Protein AF-A0A183E9L8-F1 (afdb_monomer)

pLDDT: mean 70.92, std 23.34, range [28.3, 96.0]

Solvent-accessible surface area (backbone atoms only — not comparable to full-atom values): 9509 Å² total; per-residue (Å²): 137,84,62,76,66,58,63,57,57,62,50,59,78,76,52,60,78,75,55,56,60,62,54,49,60,66,72,67,72,70,96,84,78,83,93,74,87,81,80,88,69,88,72,84,79,57,75,73,61,39,37,36,65,44,92,91,77,42,62,38,32,42,50,49,44,66,97,44,86,54,70,30,77,42,67,68,58,46,52,53,55,51,50,52,52,53,55,54,57,67,70,58,80,70,68,82,83,48,77,39,70,48,59,40,57,79,44,86,53,72,29,67,38,73,68,54,41,50,58,54,54,53,51,49,55,53,52,41,51,50,35,44,51,51,48,52,53,40,63,71,32,78,88,48,64,82,54,83,80,67,50,74,78

Radius of gyration: 17.5 Å; Cα contacts (8 Å, |Δi|>4): 138; chains: 1; bounding box: 53×35×47 Å

Foldseek 3Di:
DDDPVVVVVVDLVPDDPVVVVVVLVVVPPDDDDDDDDDDDDPQPDDDDFQWFADPPRFIKGAQQFAPDGDIDSDLSVNLVVLVVVLVVLLVPADPQADWDAARGHSRRDTDRHNVRNSNVSVVVNVVSVVLVVVSVVLSVDPVNVPPPPSRGD

Secondary structure (DSSP, 8-state):
---THHHHHHHHTT--THHHHHHHHHHS-----------------PPP--EEEPTTS-EEEE--BTT---EESSHHHHHHHHHHHHHHHHHS---TT--EE-SBTT---EESSHHHHHHHHHHHHHHHHHHHHHHHHHHH-GGGTT-TT-TT-

Structure (mmCIF, N/CA/C/O backbone):
data_AF-A0A183E9L8-F1
#
_entry.id   AF-A0A183E9L8-F1
#
loop_
_atom_site.group_PDB
_atom_site.id
_atom_site.type_symbol
_atom_site.label_atom_id
_atom_site.label_alt_id
_atom_site.label_comp_id
_atom_site.label_asym_id
_atom_site.label_entity_id
_atom_site.label_seq_id
_atom_site.pdbx_PDB_ins_code
_atom_site.Cartn_x
_atom_site.Cartn_y
_atom_site.Cartn_z
_atom_site.occupancy
_atom_site.B_iso_or_equiv
_atom_site.auth_seq_id
_atom_site.auth_comp_id
_atom_site.auth_asym_id
_atom_site.auth_atom_id
_atom_site.pdbx_PDB_model_num
ATOM 1 N N . MET A 1 1 ? 32.999 2.558 -7.825 1.00 33.59 1 MET A N 1
ATOM 2 C CA . MET A 1 1 ? 31.763 3.052 -8.467 1.00 33.59 1 MET A CA 1
ATOM 3 C C . MET A 1 1 ? 30.602 2.598 -7.599 1.00 33.59 1 MET A C 1
ATOM 5 O O . MET A 1 1 ? 30.193 1.453 -7.699 1.00 33.59 1 MET A O 1
ATOM 9 N N . SER A 1 2 ? 30.191 3.424 -6.635 1.00 31.66 2 SER A N 1
ATOM 10 C CA . SER A 1 2 ? 29.148 3.072 -5.664 1.00 31.66 2 SER A CA 1
ATOM 11 C C . SER A 1 2 ? 27.776 3.298 -6.289 1.00 31.66 2 SER A C 1
ATOM 13 O O . SER A 1 2 ? 27.425 4.433 -6.620 1.00 31.66 2 SER A O 1
ATOM 15 N N . CYS A 1 3 ? 27.044 2.207 -6.477 1.00 31.41 3 CYS A N 1
ATOM 16 C CA . CYS A 1 3 ? 25.714 2.180 -7.054 1.00 31.41 3 CYS A CA 1
ATOM 17 C C . CYS A 1 3 ? 24.722 2.927 -6.147 1.00 31.41 3 CYS A C 1
ATOM 19 O O . CYS A 1 3 ? 24.705 2.748 -4.930 1.00 31.41 3 CYS A O 1
ATOM 21 N N . LEU A 1 4 ? 23.875 3.766 -6.743 1.00 34.28 4 LEU A N 1
ATOM 22 C CA . LEU A 1 4 ? 22.783 4.465 -6.055 1.00 34.28 4 LEU A CA 1
ATOM 23 C C . LEU A 1 4 ? 21.742 3.497 -5.442 1.00 34.28 4 LEU A C 1
ATOM 25 O O . LEU A 1 4 ? 20.928 3.942 -4.634 1.00 34.28 4 LEU A O 1
ATOM 29 N N . SER A 1 5 ? 21.813 2.191 -5.749 1.00 38.12 5 SER A N 1
ATOM 30 C CA . SER A 1 5 ? 21.020 1.119 -5.123 1.00 38.12 5 SER A CA 1
ATOM 31 C C . SER A 1 5 ? 21.246 1.009 -3.616 1.00 38.12 5 SER A C 1
ATOM 33 O O . SER A 1 5 ? 20.298 0.814 -2.859 1.00 38.12 5 SER A O 1
ATOM 35 N N . ASP A 1 6 ? 22.483 1.207 -3.160 1.00 31.27 6 ASP A N 1
ATOM 36 C CA . ASP A 1 6 ? 22.848 0.901 -1.774 1.00 31.27 6 ASP A CA 1
ATOM 37 C C . ASP A 1 6 ? 22.388 2.006 -0.819 1.00 31.27 6 ASP A C 1
ATOM 39 O O . ASP A 1 6 ? 22.125 1.761 0.354 1.00 31.27 6 ASP A O 1
ATOM 43 N N . ARG A 1 7 ? 22.213 3.234 -1.322 1.00 31.16 7 ARG A N 1
ATOM 44 C CA . ARG A 1 7 ? 21.772 4.383 -0.515 1.00 31.16 7 ARG A CA 1
ATOM 45 C C . ARG A 1 7 ? 20.272 4.391 -0.231 1.00 31.16 7 ARG A C 1
ATOM 47 O O . ARG A 1 7 ? 19.869 4.962 0.780 1.00 31.16 7 ARG A O 1
ATOM 54 N N . ILE A 1 8 ? 19.465 3.775 -1.096 1.00 36.78 8 ILE A N 1
ATOM 55 C CA . ILE A 1 8 ? 18.017 3.637 -0.886 1.00 36.78 8 ILE A CA 1
ATOM 56 C C . ILE A 1 8 ? 17.757 2.461 0.063 1.00 36.78 8 ILE A C 1
ATOM 58 O O . ILE A 1 8 ? 17.030 2.620 1.039 1.00 36.78 8 ILE A O 1
ATOM 62 N N . ILE A 1 9 ? 18.446 1.331 -0.136 1.00 36.91 9 ILE A N 1
ATOM 63 C CA . ILE A 1 9 ? 18.332 0.146 0.729 1.00 36.91 9 ILE A CA 1
ATOM 64 C C . ILE A 1 9 ? 18.867 0.434 2.148 1.00 36.91 9 ILE A C 1
ATOM 66 O O . ILE A 1 9 ? 18.222 0.078 3.132 1.00 36.91 9 ILE A O 1
ATOM 70 N N . ALA A 1 10 ? 19.990 1.153 2.285 1.00 28.30 10 ALA A N 1
ATOM 71 C CA . ALA A 1 10 ? 20.592 1.436 3.595 1.00 28.30 10 ALA A CA 1
ATOM 72 C C . ALA A 1 10 ? 19.864 2.512 4.423 1.00 28.30 10 ALA A C 1
ATOM 74 O O . ALA A 1 10 ? 20.026 2.538 5.640 1.00 28.30 10 ALA A O 1
ATOM 75 N N . ARG A 1 11 ? 19.065 3.398 3.807 1.00 33.19 11 ARG A N 1
ATOM 76 C CA . ARG A 1 11 ? 18.244 4.373 4.554 1.00 33.19 11 ARG A CA 1
ATOM 77 C C . ARG A 1 11 ? 16.914 3.791 5.025 1.00 33.19 11 ARG A C 1
ATOM 79 O O . ARG A 1 11 ? 16.444 4.165 6.091 1.00 33.19 11 ARG A O 1
ATOM 86 N N . VAL A 1 12 ? 16.343 2.849 4.277 1.00 38.34 12 VAL A N 1
ATOM 87 C CA . VAL A 1 12 ? 15.084 2.184 4.648 1.00 38.34 12 VAL A CA 1
ATOM 88 C C . VAL A 1 12 ? 15.291 1.189 5.799 1.00 38.34 12 VAL A C 1
ATOM 90 O O . VAL A 1 12 ? 14.419 1.050 6.646 1.00 38.34 12 VAL A O 1
ATOM 93 N N . ALA A 1 13 ? 16.481 0.587 5.920 1.00 34.84 13 ALA A N 1
ATOM 94 C CA . ALA A 1 13 ? 16.806 -0.351 7.001 1.00 34.84 13 ALA A CA 1
ATOM 95 C C . ALA A 1 13 ? 16.893 0.272 8.416 1.00 34.84 13 ALA A C 1
ATOM 97 O O . ALA A 1 13 ? 17.036 -0.466 9.390 1.00 34.84 13 ALA A O 1
ATOM 98 N N . ALA A 1 14 ? 16.823 1.603 8.551 1.00 33.25 14 ALA A N 1
ATOM 99 C CA . ALA A 1 14 ? 16.969 2.297 9.837 1.00 33.25 14 ALA A CA 1
ATOM 100 C C . ALA A 1 14 ? 15.913 3.389 10.107 1.00 33.25 14 ALA A C 1
ATOM 102 O O . ALA A 1 14 ? 15.953 4.009 11.170 1.00 33.25 14 ALA A O 1
ATOM 103 N N . GLY A 1 15 ? 14.985 3.634 9.176 1.00 32.19 15 GLY A N 1
ATOM 104 C CA . GLY A 1 15 ? 14.054 4.763 9.233 1.00 32.19 15 GLY A CA 1
ATOM 105 C C . GLY A 1 15 ? 12.649 4.365 9.677 1.00 32.19 15 GLY A C 1
ATOM 106 O O . GLY A 1 15 ? 12.029 3.467 9.112 1.00 32.19 15 GLY A O 1
ATOM 107 N N . SER A 1 16 ? 12.126 5.062 10.685 1.00 39.34 16 SER A N 1
ATOM 108 C CA . SER A 1 16 ? 10.710 5.014 11.071 1.00 39.34 16 SER A CA 1
ATOM 109 C C . SER A 1 16 ? 9.825 5.481 9.906 1.00 39.34 16 SER A C 1
ATOM 111 O O . SER A 1 16 ? 10.205 6.400 9.184 1.00 39.34 16 SER A O 1
ATOM 113 N N . ILE A 1 17 ? 8.618 4.916 9.755 1.00 39.94 17 ILE A N 1
ATOM 114 C CA . ILE A 1 17 ? 7.612 5.296 8.735 1.00 39.94 17 ILE A CA 1
ATOM 115 C C . ILE A 1 17 ? 7.406 6.820 8.617 1.00 39.94 17 ILE A C 1
ATOM 117 O O . ILE A 1 17 ? 7.065 7.312 7.542 1.00 39.94 17 ILE A O 1
ATOM 121 N N . MET A 1 18 ? 7.646 7.579 9.692 1.00 39.78 18 MET A N 1
ATOM 122 C CA . MET A 1 18 ? 7.546 9.042 9.682 1.00 39.78 18 MET A CA 1
ATOM 123 C C . MET A 1 18 ? 8.547 9.738 8.741 1.00 39.78 18 MET A C 1
ATOM 125 O O . MET A 1 18 ? 8.247 10.824 8.255 1.00 39.78 18 MET A O 1
ATOM 129 N N . GLU A 1 19 ? 9.689 9.127 8.418 1.00 41.88 19 GLU A N 1
ATOM 130 C CA . GLU A 1 19 ? 10.687 9.714 7.507 1.00 41.88 19 GLU A CA 1
ATOM 131 C C . GLU A 1 19 ? 10.299 9.577 6.022 1.00 41.88 19 GLU A C 1
ATOM 133 O O . GLU A 1 19 ? 10.780 10.336 5.179 1.00 41.88 19 GLU A O 1
ATOM 138 N N . LEU A 1 20 ? 9.382 8.663 5.673 1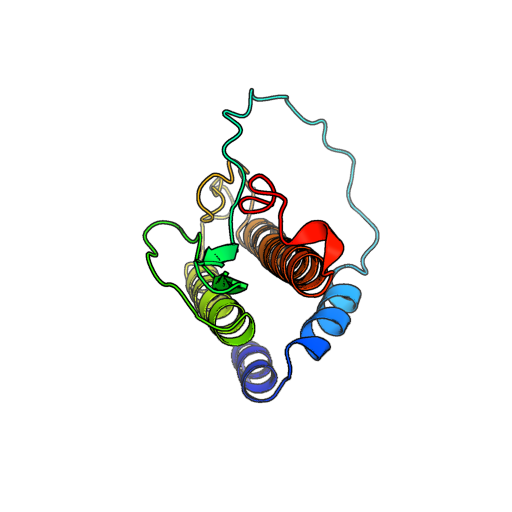.00 44.09 20 LEU A N 1
ATOM 139 C CA . LEU A 1 20 ? 8.904 8.501 4.291 1.00 44.09 20 LEU A CA 1
ATOM 140 C C . LEU A 1 20 ? 8.071 9.704 3.818 1.00 44.09 20 LEU A C 1
ATOM 142 O O . LEU A 1 20 ? 8.085 10.020 2.628 1.00 44.09 20 LEU A O 1
ATOM 146 N N . GLY A 1 21 ? 7.407 10.412 4.740 1.00 40.16 21 GLY A N 1
ATOM 147 C CA . GLY A 1 21 ? 6.670 11.644 4.440 1.00 40.16 21 GLY A CA 1
ATOM 148 C C . GLY A 1 21 ? 7.575 12.788 3.968 1.00 40.16 21 GLY A C 1
ATOM 149 O O . GLY A 1 21 ? 7.251 13.471 3.000 1.00 40.16 21 GLY A O 1
ATOM 150 N N . GLU A 1 22 ? 8.755 12.949 4.572 1.00 39.16 22 GLU A N 1
ATOM 151 C CA . GLU A 1 22 ? 9.725 13.983 4.172 1.00 39.16 22 GLU A CA 1
ATOM 152 C C . GLU A 1 22 ? 10.469 13.631 2.872 1.00 39.16 22 GLU A C 1
ATOM 154 O O . GLU A 1 22 ? 10.861 14.509 2.098 1.00 39.16 22 GLU A O 1
ATOM 159 N N . VAL A 1 23 ? 10.664 12.335 2.601 1.00 45.62 23 VAL A N 1
ATOM 160 C CA . VAL A 1 23 ? 11.217 11.853 1.324 1.00 45.62 23 VAL A CA 1
ATOM 161 C C . VAL A 1 23 ? 10.226 12.092 0.175 1.00 45.62 23 VAL A C 1
ATOM 163 O O . VAL A 1 23 ? 10.645 12.423 -0.935 1.00 45.62 23 VAL A O 1
ATOM 166 N N . PHE A 1 24 ? 8.923 11.991 0.447 1.00 42.69 24 PHE A N 1
ATOM 167 C CA . PHE A 1 24 ? 7.846 12.231 -0.514 1.00 42.69 24 PHE A CA 1
ATOM 168 C C . PHE A 1 24 ? 7.772 13.698 -0.975 1.00 42.69 24 PHE A C 1
ATOM 170 O O . PHE A 1 24 ? 7.699 13.948 -2.178 1.00 42.69 24 PHE A O 1
ATOM 177 N N . GLU A 1 25 ? 7.899 14.675 -0.067 1.00 40.53 25 GLU A N 1
ATOM 178 C CA . GLU A 1 25 ? 7.921 16.106 -0.436 1.00 40.53 25 GLU A CA 1
ATOM 179 C C . GLU A 1 25 ? 9.132 16.478 -1.307 1.00 40.53 25 GLU A C 1
ATOM 181 O O . GLU A 1 25 ? 9.016 17.281 -2.233 1.00 40.53 25 GLU A O 1
ATOM 186 N N . LYS A 1 26 ? 10.290 15.846 -1.079 1.00 42.12 26 LYS A N 1
ATOM 187 C CA . LYS A 1 26 ? 11.503 16.086 -1.881 1.00 42.12 26 LYS A CA 1
ATOM 188 C C . LYS A 1 26 ? 11.454 15.463 -3.279 1.00 42.12 26 LYS A C 1
ATOM 190 O O . LYS A 1 26 ? 12.146 15.952 -4.166 1.00 42.12 26 LYS A O 1
ATOM 195 N N . LEU A 1 27 ? 10.664 14.408 -3.491 1.00 39.47 27 LEU A N 1
ATOM 196 C CA . LEU A 1 27 ? 10.531 13.735 -4.793 1.00 39.47 27 LEU A CA 1
ATOM 197 C C . LEU A 1 27 ? 9.463 14.362 -5.704 1.00 39.47 27 LEU A C 1
ATOM 199 O O . LEU A 1 27 ? 9.506 14.146 -6.914 1.00 39.47 27 LEU A O 1
ATOM 203 N N . LEU A 1 28 ? 8.530 15.140 -5.148 1.00 47.06 28 LEU A N 1
ATOM 204 C CA . LEU A 1 28 ? 7.470 15.836 -5.893 1.00 47.06 28 LEU A CA 1
ATOM 205 C C . LEU A 1 28 ? 7.845 17.267 -6.323 1.00 47.06 28 LEU A C 1
ATOM 207 O O . LEU A 1 28 ? 7.087 17.911 -7.046 1.00 47.06 28 LEU A O 1
ATOM 211 N N . GLY A 1 29 ? 9.008 17.773 -5.906 1.00 36.56 29 GLY A N 1
ATOM 212 C CA . GLY A 1 29 ? 9.491 19.111 -6.247 1.00 36.56 29 GLY A CA 1
ATOM 213 C C . GLY A 1 29 ? 10.188 19.176 -7.607 1.00 36.56 29 GLY A C 1
ATOM 214 O O . GLY A 1 29 ? 11.414 19.176 -7.670 1.00 36.56 29 GLY A O 1
ATOM 215 N N . GLY A 1 30 ? 9.417 19.277 -8.689 1.00 36.59 30 GLY A N 1
ATOM 216 C CA . GLY A 1 30 ? 9.917 19.647 -10.014 1.00 36.59 30 GLY A CA 1
ATOM 217 C C . GLY A 1 30 ? 8.790 20.233 -10.870 1.00 36.59 30 GLY A C 1
ATOM 218 O O . GLY A 1 30 ? 7.835 19.507 -11.146 1.00 36.59 30 GLY A O 1
ATOM 219 N N . PRO A 1 31 ? 8.844 21.520 -11.264 1.00 46.16 31 PRO A N 1
ATOM 220 C CA . PRO A 1 31 ? 7.853 22.101 -12.158 1.00 46.16 31 PRO A CA 1
ATOM 221 C C . PRO A 1 31 ? 8.192 21.696 -13.594 1.00 46.16 31 PRO A C 1
ATOM 223 O O . PRO A 1 31 ? 9.270 22.029 -14.069 1.00 46.16 31 PRO A O 1
ATOM 226 N N . ASP A 1 32 ? 7.318 20.897 -14.210 1.00 43.31 32 ASP A N 1
ATOM 227 C CA . ASP A 1 32 ? 6.948 20.921 -15.637 1.00 43.31 32 ASP A CA 1
ATOM 228 C C . ASP A 1 32 ? 6.297 19.580 -16.013 1.00 43.31 32 ASP A C 1
ATOM 230 O O . ASP A 1 32 ? 6.964 18.575 -16.266 1.00 43.31 32 ASP A O 1
ATOM 234 N N . ALA A 1 33 ? 4.965 19.559 -16.057 1.00 41.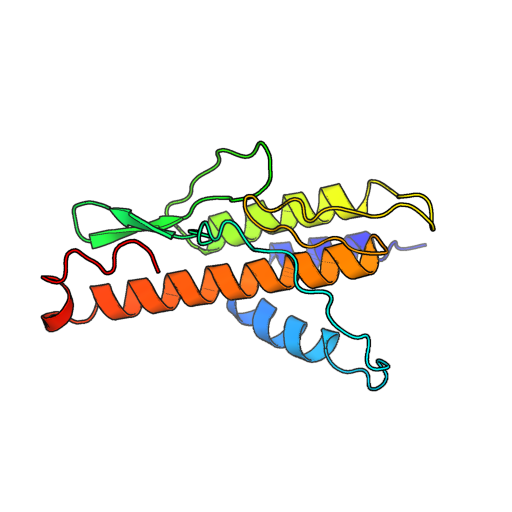09 33 ALA A N 1
ATOM 235 C CA . ALA A 1 33 ? 4.202 18.504 -16.712 1.00 41.09 33 ALA A CA 1
ATOM 236 C C . ALA 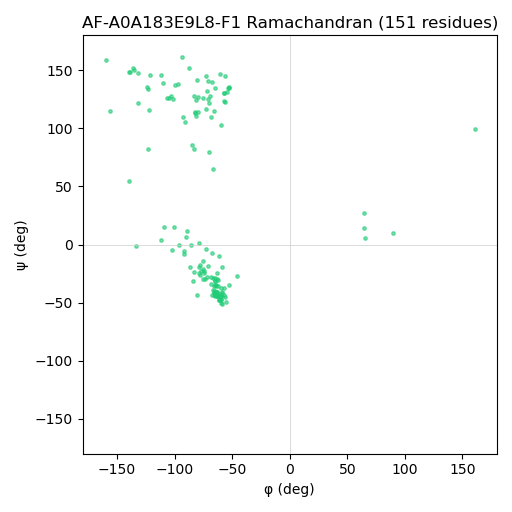A 1 33 ? 3.151 19.171 -17.611 1.00 41.09 33 ALA A C 1
ATOM 238 O O . ALA A 1 33 ? 2.358 19.959 -17.096 1.00 41.09 33 ALA A O 1
ATOM 239 N N . PRO A 1 34 ? 3.144 18.908 -18.931 1.00 38.50 34 PRO A N 1
ATOM 240 C CA . PRO A 1 34 ? 2.077 19.383 -19.797 1.00 38.50 34 PRO A CA 1
ATOM 241 C C . PRO A 1 34 ? 0.792 18.584 -19.555 1.00 38.50 34 PRO A C 1
ATOM 243 O O . PRO A 1 34 ? 0.829 17.378 -19.291 1.00 38.50 34 PRO A O 1
ATOM 246 N N . ASP A 1 35 ? -0.334 19.284 -19.667 1.00 41.69 35 ASP A N 1
ATOM 247 C CA . ASP A 1 35 ? -1.686 18.744 -19.577 1.00 41.69 35 ASP A CA 1
ATOM 248 C C . ASP A 1 35 ? -1.901 17.630 -20.613 1.00 41.69 35 ASP A C 1
ATOM 250 O O . ASP A 1 35 ? -1.729 17.838 -21.815 1.00 41.69 35 ASP A O 1
ATOM 254 N N . VAL A 1 36 ? -2.288 16.436 -20.153 1.00 43.62 36 VAL A N 1
ATOM 255 C CA . VAL A 1 36 ? -2.721 15.337 -21.027 1.00 43.62 36 VAL A CA 1
ATOM 256 C C . VAL A 1 36 ? -4.129 14.922 -20.628 1.00 43.62 36 VAL A C 1
ATOM 258 O O . VAL A 1 36 ? -4.380 14.452 -19.515 1.00 43.62 36 VAL A O 1
ATOM 261 N N . GLU A 1 37 ? -5.039 15.137 -21.573 1.00 40.22 37 GLU A N 1
ATOM 262 C CA . GLU A 1 37 ? -6.466 14.861 -21.493 1.00 40.22 37 GLU A CA 1
ATOM 263 C C . GLU A 1 37 ? -6.746 13.399 -21.118 1.00 40.22 37 GLU A C 1
ATOM 265 O O . GLU A 1 37 ? -6.191 12.448 -21.674 1.00 40.22 37 GLU A O 1
ATOM 270 N N . SER A 1 38 ? -7.624 13.233 -20.129 1.00 41.31 38 SER A N 1
ATOM 271 C CA . SER A 1 38 ? -8.056 11.941 -19.604 1.00 41.31 38 SER A CA 1
ATOM 272 C C . SER A 1 38 ? -9.163 11.360 -20.480 1.00 41.31 38 SER A C 1
ATOM 274 O O . SER A 1 38 ? -10.273 11.882 -20.507 1.00 41.31 38 SER A O 1
ATOM 276 N N . GLY A 1 39 ? -8.877 10.254 -21.167 1.00 34.78 39 GLY A N 1
ATOM 277 C CA . GLY A 1 39 ? -9.913 9.387 -21.725 1.00 34.78 39 GLY A CA 1
ATOM 278 C C . GLY A 1 39 ? -10.602 8.611 -20.603 1.00 34.78 39 GLY A C 1
ATOM 279 O O . GLY A 1 39 ? -9.957 7.825 -19.907 1.00 34.78 39 GLY A O 1
ATOM 280 N N . GLU A 1 40 ? -11.900 8.847 -20.413 1.00 39.09 40 GLU A N 1
ATOM 281 C CA . GLU A 1 40 ? -12.743 8.108 -19.473 1.00 39.09 40 GLU A CA 1
ATOM 282 C C . GLU A 1 40 ? -12.931 6.663 -19.952 1.00 39.09 40 GLU A C 1
ATOM 284 O O . GLU A 1 40 ? -13.623 6.390 -20.933 1.00 39.09 40 GLU A O 1
ATOM 289 N N . VAL A 1 41 ? -12.322 5.722 -19.230 1.00 42.16 41 VAL A N 1
ATOM 290 C CA . VAL A 1 41 ? -12.649 4.297 -19.317 1.00 42.16 41 VAL A CA 1
ATOM 291 C C . VAL A 1 41 ? -13.455 3.951 -18.070 1.00 42.16 41 VAL A C 1
ATOM 293 O O . VAL A 1 41 ? -13.047 4.272 -16.953 1.00 42.16 41 VAL A O 1
ATOM 296 N N . ALA A 1 42 ? -14.633 3.360 -18.271 1.00 36.34 42 ALA A N 1
ATOM 297 C CA . ALA A 1 42 ? -15.586 3.034 -17.217 1.00 36.34 42 ALA A CA 1
ATOM 298 C C . ALA A 1 42 ? -14.963 2.083 -16.180 1.00 36.34 42 ALA A C 1
ATOM 300 O O . ALA A 1 42 ? -14.845 0.884 -16.419 1.00 36.34 42 ALA A O 1
ATOM 301 N N . ALA A 1 43 ? -14.588 2.638 -15.026 1.00 42.16 43 ALA A N 1
ATOM 302 C CA . ALA A 1 43 ? -14.014 1.898 -13.914 1.00 42.16 43 ALA A CA 1
ATOM 303 C C . ALA A 1 43 ? -15.052 0.928 -13.337 1.00 42.16 43 ALA A C 1
ATOM 305 O O . ALA A 1 43 ? -16.059 1.339 -12.747 1.00 42.16 43 ALA A O 1
ATOM 306 N N . THR A 1 44 ? -14.794 -0.373 -13.446 1.00 42.31 44 THR A N 1
ATOM 307 C CA . THR A 1 44 ? -15.469 -1.378 -12.621 1.00 42.31 44 THR A CA 1
ATOM 308 C C . THR A 1 44 ? -14.953 -1.234 -11.188 1.00 42.31 44 THR A C 1
ATOM 310 O O . THR A 1 44 ? -14.035 -1.926 -10.766 1.00 42.31 44 THR A O 1
ATOM 313 N N . GLY A 1 45 ? -15.496 -0.242 -10.471 1.00 47.53 45 GLY A N 1
ATOM 314 C CA . GLY A 1 45 ? -14.951 0.372 -9.255 1.00 47.53 45 GLY A CA 1
ATOM 315 C C . GLY A 1 45 ? -14.883 -0.515 -8.012 1.00 47.53 45 GLY A C 1
ATOM 316 O O . GLY A 1 45 ? -15.534 -0.231 -7.004 1.00 47.53 45 GLY A O 1
ATOM 317 N N . GLN A 1 46 ? -14.065 -1.565 -8.043 1.00 58.72 46 GLN A N 1
ATOM 318 C CA . GLN A 1 46 ? -13.609 -2.221 -6.825 1.00 58.72 46 GLN A CA 1
ATOM 319 C C . GLN A 1 46 ? -12.642 -1.289 -6.093 1.00 58.72 46 GLN A C 1
ATOM 321 O O . GLN A 1 46 ? -11.636 -0.837 -6.635 1.00 58.72 46 GLN A O 1
ATOM 326 N N . ARG A 1 47 ? -12.988 -0.956 -4.847 1.00 74.12 47 ARG A N 1
ATOM 327 C CA . ARG A 1 47 ? -12.173 -0.086 -3.999 1.00 74.12 47 ARG A CA 1
ATOM 328 C C . ARG A 1 47 ? -10.925 -0.835 -3.550 1.00 74.12 47 ARG A C 1
ATOM 330 O O . ARG A 1 47 ? -11.022 -1.951 -3.037 1.00 74.12 47 ARG A O 1
ATOM 337 N N . LEU A 1 48 ? -9.773 -0.185 -3.677 1.00 86.44 48 LEU A N 1
ATOM 338 C CA . LEU A 1 48 ? -8.543 -0.633 -3.031 1.00 86.44 48 LEU A CA 1
ATOM 339 C C . LEU A 1 48 ? -8.807 -0.731 -1.529 1.00 86.44 48 LEU A C 1
ATOM 341 O O . LEU A 1 48 ? -9.231 0.247 -0.926 1.00 86.44 48 LEU A O 1
ATOM 345 N N . THR A 1 49 ? -8.608 -1.904 -0.940 1.00 91.44 49 THR A N 1
ATOM 346 C CA . THR A 1 49 ? -8.857 -2.138 0.489 1.00 91.44 49 THR A CA 1
ATOM 347 C C . THR A 1 49 ? -7.567 -2.647 1.122 1.00 91.44 49 THR A C 1
ATOM 349 O O . THR A 1 49 ? -7.360 -3.851 1.247 1.00 91.44 49 THR A O 1
ATOM 352 N N . TRP A 1 50 ? -6.664 -1.727 1.470 1.00 94.12 50 TRP A N 1
ATOM 353 C CA . TRP A 1 50 ? -5.364 -2.061 2.065 1.00 94.12 50 TRP A CA 1
ATOM 354 C C . TRP A 1 50 ? -5.488 -2.489 3.521 1.00 94.12 50 TRP A C 1
ATOM 356 O O . TRP A 1 50 ? -4.607 -3.159 4.052 1.00 94.12 50 TRP A O 1
ATOM 366 N N . VAL A 1 51 ? -6.568 -2.091 4.188 1.00 94.50 51 VAL A N 1
ATOM 367 C CA . VAL A 1 51 ? -6.807 -2.392 5.596 1.00 94.50 51 VAL A CA 1
ATOM 368 C C . VAL A 1 51 ? -8.240 -2.847 5.815 1.00 94.50 51 VAL A C 1
ATOM 370 O O . VAL A 1 51 ? -9.165 -2.435 5.122 1.00 94.50 51 VAL A O 1
ATOM 373 N N . SER A 1 52 ? -8.434 -3.691 6.819 1.00 92.06 52 SER A N 1
ATOM 374 C CA . SER A 1 52 ? -9.750 -4.155 7.245 1.00 92.06 52 SER A CA 1
ATOM 375 C C . SER A 1 52 ? -9.842 -4.187 8.762 1.00 92.06 52 SER A C 1
ATOM 377 O O . SER A 1 52 ? -8.862 -4.489 9.447 1.00 92.06 52 SER A O 1
ATOM 379 N N . ARG A 1 53 ? -11.044 -3.949 9.287 1.00 89.62 53 ARG A N 1
ATOM 380 C CA . ARG A 1 53 ? -11.356 -4.155 1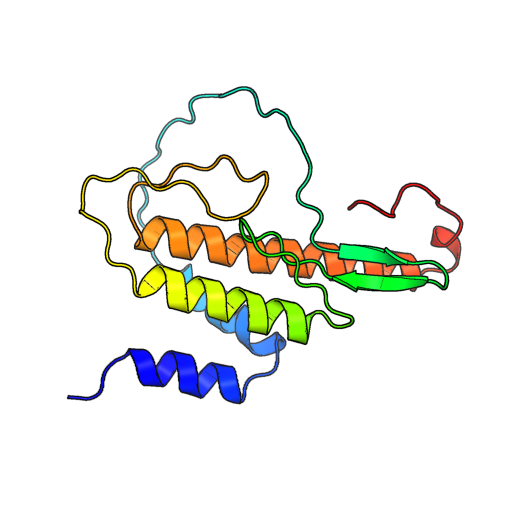0.705 1.00 89.62 53 ARG A CA 1
ATOM 381 C C . ARG A 1 53 ? -11.608 -5.637 10.970 1.00 89.62 53 ARG A C 1
ATOM 383 O O . ARG A 1 53 ? -12.478 -6.229 10.337 1.00 89.62 53 ARG A O 1
ATOM 390 N N . LEU A 1 54 ? -10.911 -6.207 11.945 1.00 87.06 54 LEU A N 1
ATOM 391 C CA . LEU A 1 54 ? -11.192 -7.545 12.461 1.00 87.06 54 LEU A CA 1
ATOM 392 C C . LEU A 1 54 ? -12.129 -7.498 13.684 1.00 87.06 54 LEU A C 1
ATOM 394 O O . LEU A 1 54 ? -12.263 -6.452 14.339 1.00 87.06 54 LEU A O 1
ATOM 398 N N . PRO A 1 55 ? -12.773 -8.631 14.033 1.00 81.44 55 PRO A N 1
ATOM 399 C CA . PRO A 1 55 ? -13.454 -8.779 15.315 1.00 81.44 55 PRO A CA 1
ATOM 400 C C . PRO A 1 55 ? -12.512 -8.430 16.476 1.00 81.44 55 PRO A C 1
ATOM 402 O O . PRO A 1 55 ? -11.354 -8.837 16.488 1.00 81.44 55 PRO A O 1
ATOM 405 N N . GLY A 1 56 ? -13.000 -7.659 17.450 1.00 82.81 56 GLY A N 1
ATOM 406 C CA . GLY A 1 56 ? -12.169 -7.158 18.554 1.00 82.81 56 GLY A CA 1
ATOM 407 C C . GLY A 1 56 ? -11.499 -5.803 18.297 1.00 82.81 56 GLY A C 1
ATOM 408 O O . GLY A 1 56 ? -10.691 -5.376 19.113 1.00 82.81 56 GLY A O 1
ATOM 409 N N . ASN A 1 57 ? -11.869 -5.098 17.218 1.00 81.44 57 ASN A N 1
ATOM 410 C CA . ASN A 1 57 ? -11.394 -3.742 16.897 1.00 81.44 57 ASN A CA 1
ATOM 411 C C . ASN A 1 57 ? -9.889 -3.652 16.610 1.00 81.44 57 ASN A C 1
ATOM 413 O O . ASN A 1 57 ? -9.289 -2.597 16.802 1.00 81.44 57 ASN A O 1
ATOM 417 N N . SER A 1 58 ? -9.284 -4.735 16.130 1.00 87.75 58 SER A N 1
ATOM 418 C CA . SER A 1 58 ? -7.941 -4.695 15.560 1.00 87.75 58 SER A CA 1
ATOM 419 C C . SER A 1 58 ? -7.994 -4.355 14.069 1.00 87.75 58 SER A C 1
ATOM 421 O O . SER A 1 58 ? -8.986 -4.615 13.379 1.00 87.75 58 SER A O 1
ATOM 423 N N . ILE A 1 59 ? -6.921 -3.736 13.581 1.00 91.81 59 ILE A N 1
ATOM 424 C CA . ILE A 1 59 ? -6.718 -3.450 12.161 1.00 91.81 59 ILE A CA 1
ATOM 425 C C . ILE A 1 59 ? -5.830 -4.545 11.585 1.00 91.81 59 ILE A C 1
ATOM 427 O O . ILE A 1 59 ? -4.857 -4.955 12.213 1.00 91.81 59 ILE A O 1
ATOM 431 N N . HIS A 1 60 ? -6.171 -5.003 10.390 1.00 94.50 60 HIS A N 1
ATOM 432 C CA . HIS A 1 60 ? -5.380 -5.949 9.622 1.00 94.50 60 HIS A CA 1
ATOM 433 C C . HIS A 1 60 ? -5.065 -5.351 8.260 1.00 94.50 60 HIS A C 1
ATOM 435 O O . HIS A 1 60 ? -5.947 -4.760 7.638 1.00 94.50 60 HIS A O 1
ATOM 441 N N . CYS A 1 61 ? -3.819 -5.486 7.823 1.00 95.50 61 CYS A N 1
ATOM 442 C CA . CYS A 1 61 ? -3.291 -4.855 6.623 1.00 95.50 61 CYS A CA 1
ATOM 443 C C . CYS A 1 61 ? -3.043 -5.920 5.544 1.00 95.50 61 CYS A C 1
ATOM 445 O O . CYS A 1 61 ? -2.541 -7.001 5.846 1.00 95.50 61 CYS A O 1
ATOM 447 N N . HIS A 1 62 ? -3.373 -5.625 4.290 1.00 95.69 62 HIS A N 1
ATOM 448 C CA . HIS A 1 62 ? -3.316 -6.555 3.162 1.00 95.69 62 HIS A CA 1
ATOM 449 C C . HIS A 1 62 ? -2.420 -5.995 2.066 1.00 95.69 62 HIS A C 1
ATOM 451 O O . HIS A 1 62 ? -2.548 -4.830 1.685 1.00 95.69 62 HIS A O 1
ATOM 457 N N . CYS A 1 63 ? -1.532 -6.829 1.529 1.00 95.88 63 CYS A N 1
ATOM 458 C CA . CYS A 1 63 ? -0.815 -6.479 0.314 1.00 95.88 63 CYS A CA 1
ATOM 459 C C . CYS A 1 63 ? -1.755 -6.620 -0.882 1.00 95.88 63 CYS A C 1
ATOM 461 O O . CYS A 1 63 ? -2.347 -7.675 -1.091 1.00 95.88 63 CYS A O 1
ATOM 463 N N . LEU A 1 64 ? -1.875 -5.558 -1.677 1.00 95.38 64 LEU A N 1
ATOM 464 C CA . LEU A 1 64 ? -2.647 -5.576 -2.919 1.00 95.38 64 LEU A CA 1
ATOM 465 C C . LEU A 1 64 ? -1.756 -5.732 -4.153 1.00 95.38 64 LEU A C 1
ATOM 467 O O . LEU A 1 64 ? -2.204 -5.460 -5.260 1.00 95.38 64 LEU A O 1
ATOM 471 N N . TRP A 1 65 ? -0.491 -6.130 -4.008 1.00 94.38 65 TRP A N 1
ATOM 472 C CA . TRP A 1 65 ? 0.342 -6.436 -5.169 1.00 94.38 65 TRP A CA 1
ATOM 473 C C . TRP A 1 65 ? -0.180 -7.688 -5.886 1.00 94.38 65 TRP A C 1
ATOM 475 O O . TRP A 1 65 ? -0.578 -8.661 -5.246 1.00 94.38 65 TRP A O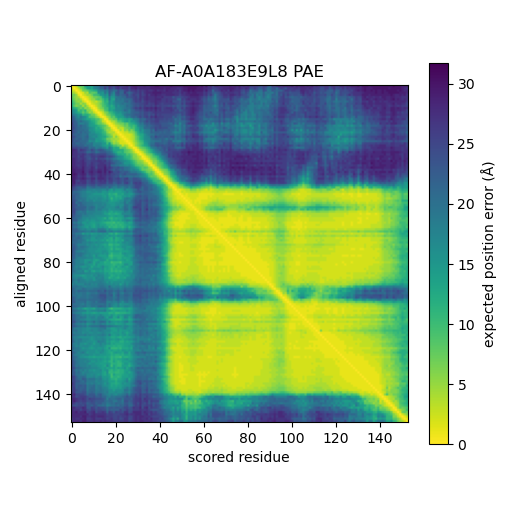 1
ATOM 485 N N . MET A 1 66 ? -0.184 -7.686 -7.217 1.00 88.69 66 MET A N 1
ATOM 486 C CA . MET A 1 66 ? -0.697 -8.792 -8.021 1.00 88.69 66 MET A CA 1
ATOM 487 C C . MET A 1 66 ? 0.026 -10.096 -7.671 1.00 88.69 66 MET A C 1
ATOM 489 O O . MET A 1 66 ? 1.255 -10.150 -7.622 1.00 88.69 66 MET A O 1
ATOM 493 N N . SER A 1 67 ? -0.754 -11.150 -7.428 1.00 87.62 67 SER A N 1
ATOM 494 C CA . SER A 1 67 ? -0.261 -12.462 -6.985 1.00 87.62 67 SER A CA 1
ATOM 495 C C . SER A 1 67 ? 0.414 -12.470 -5.603 1.00 87.62 67 SER A C 1
ATOM 497 O O . SER A 1 67 ? 1.047 -13.463 -5.248 1.00 87.62 67 SER A O 1
ATOM 499 N N . CYS A 1 68 ? 0.259 -11.412 -4.801 1.00 91.50 68 CYS A N 1
ATOM 500 C CA . CYS A 1 68 ? 0.654 -11.398 -3.397 1.00 91.50 68 CYS A CA 1
ATOM 501 C C . CYS A 1 68 ? -0.575 -11.582 -2.497 1.00 91.50 68 CYS A C 1
ATOM 503 O O . CYS A 1 68 ? -1.552 -10.849 -2.605 1.00 91.50 68 CYS A O 1
ATOM 505 N N . GLY A 1 69 ? -0.524 -12.578 -1.610 1.00 90.88 69 GLY A N 1
ATOM 506 C CA . GLY A 1 69 ? -1.553 -12.837 -0.594 1.00 90.88 69 GLY A CA 1
ATOM 507 C C . GLY A 1 69 ? -1.092 -12.508 0.826 1.00 90.88 69 GLY A C 1
ATOM 508 O O . GLY A 1 69 ? -1.680 -13.006 1.783 1.00 90.88 69 GLY A O 1
ATOM 509 N N . ALA A 1 70 ? 0.005 -11.758 0.972 1.00 95.25 70 ALA A N 1
ATOM 510 C CA . ALA A 1 70 ? 0.586 -11.459 2.272 1.00 95.25 70 ALA A CA 1
ATOM 511 C C . ALA A 1 70 ? -0.289 -10.485 3.068 1.00 95.25 70 ALA A C 1
ATOM 513 O O . ALA A 1 70 ? -0.833 -9.513 2.533 1.00 95.25 70 ALA A O 1
ATOM 514 N N . THR A 1 71 ? -0.383 -10.735 4.370 1.00 95.75 71 THR A N 1
ATOM 515 C CA . THR A 1 71 ? -1.154 -9.916 5.301 1.00 95.75 71 THR A CA 1
ATOM 516 C C . THR A 1 71 ? -0.377 -9.663 6.583 1.00 95.75 71 THR A C 1
ATOM 518 O O . THR A 1 71 ? 0.434 -10.492 6.995 1.00 95.75 71 THR A O 1
ATOM 521 N N . PHE A 1 72 ? -0.648 -8.535 7.234 1.00 96.00 72 PHE A N 1
ATOM 522 C CA . PHE A 1 72 ? 0.167 -8.013 8.325 1.00 96.00 72 PHE A CA 1
ATOM 523 C C . PHE A 1 72 ? -0.689 -7.438 9.451 1.00 96.00 72 PHE A C 1
ATOM 525 O O . PHE A 1 72 ? -1.762 -6.871 9.224 1.00 96.00 72 PHE A O 1
ATOM 532 N N . ALA A 1 73 ? -0.186 -7.541 10.680 1.00 92.50 73 ALA A N 1
ATOM 533 C CA . ALA A 1 73 ? -0.827 -6.936 11.845 1.00 92.50 73 ALA A CA 1
ATOM 534 C C . ALA A 1 73 ? -0.466 -5.451 11.997 1.00 92.50 73 ALA A C 1
ATOM 536 O O . ALA A 1 73 ? -1.208 -4.700 12.629 1.00 92.50 73 ALA A O 1
ATOM 537 N N . LYS A 1 74 ? 0.672 -5.028 11.434 1.00 91.75 74 LYS A N 1
ATOM 538 C CA . LYS A 1 74 ? 1.185 -3.661 11.543 1.00 91.75 74 LYS A CA 1
ATOM 539 C C . LYS A 1 74 ? 1.355 -3.014 10.175 1.00 91.75 74 LYS A C 1
ATOM 541 O O . LYS A 1 74 ? 1.741 -3.673 9.210 1.00 91.75 74 LYS A O 1
ATOM 546 N N . LEU A 1 75 ? 1.114 -1.705 10.120 1.00 93.94 75 LEU A N 1
ATOM 547 C CA . LEU A 1 75 ? 1.292 -0.908 8.906 1.00 93.94 75 LEU A CA 1
ATOM 548 C C . LEU A 1 75 ? 2.765 -0.873 8.472 1.00 93.94 75 LEU A C 1
ATOM 550 O O . LEU A 1 75 ? 3.050 -0.914 7.281 1.00 93.94 75 LEU A O 1
ATOM 554 N N . GLU A 1 76 ? 3.688 -0.848 9.435 1.00 92.94 76 GLU A N 1
ATOM 555 C CA . GLU A 1 76 ? 5.140 -0.902 9.231 1.00 92.94 76 GLU A CA 1
ATOM 556 C C . GLU A 1 76 ? 5.565 -2.137 8.441 1.00 92.94 76 GLU A C 1
ATOM 558 O O . GLU A 1 76 ? 6.343 -2.035 7.493 1.00 92.94 76 GLU A O 1
ATOM 563 N N . GLU A 1 77 ? 5.009 -3.292 8.801 1.00 94.25 77 GLU A N 1
ATOM 564 C CA . GLU A 1 77 ? 5.317 -4.576 8.172 1.00 94.25 77 GLU A 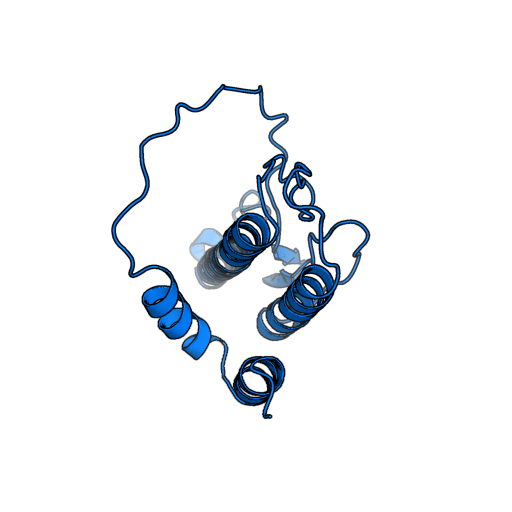CA 1
ATOM 565 C C . GLU A 1 77 ? 4.802 -4.607 6.724 1.00 94.25 77 GLU A C 1
ATOM 567 O O . GLU A 1 77 ? 5.542 -4.989 5.817 1.00 94.25 77 GLU A O 1
ATOM 572 N N . LEU A 1 78 ? 3.577 -4.117 6.485 1.00 95.19 78 LEU A N 1
ATOM 573 C CA . LEU A 1 78 ? 3.036 -3.996 5.129 1.00 95.19 78 LEU A CA 1
ATOM 574 C C . LEU A 1 78 ? 3.833 -2.992 4.282 1.00 95.19 78 LEU A C 1
ATOM 576 O O . LEU A 1 78 ? 4.139 -3.277 3.127 1.00 95.19 78 LEU A O 1
ATOM 580 N N . GLY A 1 79 ? 4.174 -1.829 4.839 1.00 91.38 79 GLY A N 1
ATOM 581 C CA . GLY A 1 79 ? 4.932 -0.800 4.133 1.00 91.38 79 GLY A CA 1
ATOM 582 C C . GLY A 1 79 ? 6.296 -1.311 3.681 1.00 91.38 79 GLY A C 1
ATOM 583 O O . GLY A 1 79 ? 6.643 -1.169 2.510 1.00 91.38 79 GLY A O 1
ATOM 584 N N . GLN A 1 80 ? 7.033 -1.974 4.574 1.00 92.44 80 GLN A N 1
ATOM 585 C CA . GLN A 1 80 ? 8.325 -2.571 4.242 1.00 92.44 80 GLN A CA 1
ATOM 586 C C . GLN A 1 80 ? 8.192 -3.640 3.151 1.00 92.44 80 GLN A C 1
ATOM 588 O O . GLN A 1 80 ? 8.909 -3.593 2.152 1.00 92.44 80 GLN A O 1
ATOM 593 N N . HIS A 1 81 ? 7.232 -4.553 3.299 1.00 93.94 81 HIS A N 1
ATOM 594 C CA . HIS A 1 81 ? 6.962 -5.591 2.308 1.00 93.94 81 HIS A CA 1
ATOM 595 C C . HIS A 1 81 ? 6.597 -5.011 0.929 1.00 93.94 81 HIS A C 1
ATOM 597 O O . HIS A 1 81 ? 7.064 -5.478 -0.108 1.00 93.94 81 HIS A O 1
ATOM 603 N N . PHE A 1 82 ? 5.794 -3.948 0.893 1.00 92.75 82 PHE A N 1
ATOM 604 C CA . PHE A 1 82 ? 5.416 -3.301 -0.359 1.00 92.75 82 PHE A CA 1
ATOM 605 C C . PHE A 1 82 ? 6.615 -2.640 -1.058 1.00 92.75 82 PHE A C 1
ATOM 607 O O . PHE A 1 82 ? 6.731 -2.687 -2.283 1.00 92.75 82 PHE A O 1
ATOM 614 N N . LEU A 1 83 ? 7.552 -2.071 -0.292 1.00 88.88 83 LEU A N 1
ATOM 615 C CA . LEU A 1 83 ? 8.791 -1.513 -0.841 1.00 88.88 83 LEU A CA 1
ATOM 616 C C . LEU A 1 83 ? 9.694 -2.581 -1.474 1.00 88.88 83 LEU A C 1
ATOM 618 O O . LEU A 1 83 ? 10.375 -2.283 -2.457 1.00 88.88 83 LEU A O 1
ATOM 622 N N . GLU A 1 84 ? 9.677 -3.819 -0.976 1.00 91.12 84 GLU A N 1
ATOM 623 C CA . GLU A 1 84 ? 10.399 -4.941 -1.595 1.00 91.12 84 GLU A CA 1
ATOM 624 C C . GLU A 1 84 ? 9.854 -5.247 -2.994 1.00 91.12 84 GLU A C 1
ATOM 626 O O . GLU A 1 84 ? 10.629 -5.439 -3.935 1.00 91.12 84 GLU A O 1
ATOM 631 N N . HIS A 1 85 ? 8.530 -5.197 -3.168 1.00 91.12 85 HIS A N 1
ATOM 632 C CA . HIS A 1 85 ? 7.916 -5.318 -4.488 1.00 91.12 85 HIS A CA 1
ATOM 633 C C . HIS A 1 85 ? 8.324 -4.176 -5.428 1.00 91.12 85 HIS A C 1
ATOM 635 O O . HIS A 1 85 ? 8.670 -4.428 -6.585 1.00 91.12 85 HIS A O 1
ATOM 641 N N . CYS A 1 86 ? 8.350 -2.932 -4.939 1.00 86.88 86 CYS A N 1
ATOM 642 C CA . CYS A 1 86 ? 8.822 -1.785 -5.719 1.00 86.88 86 CYS A CA 1
ATOM 643 C C . CYS A 1 86 ? 10.278 -1.961 -6.175 1.00 86.88 86 CYS A C 1
ATOM 645 O O . CYS A 1 86 ? 10.597 -1.709 -7.338 1.00 86.88 86 CYS A O 1
ATOM 647 N N . ALA A 1 87 ? 11.158 -2.416 -5.278 1.00 87.12 87 ALA A N 1
ATOM 648 C CA . ALA A 1 87 ? 12.564 -2.654 -5.587 1.00 87.12 87 ALA A CA 1
ATOM 649 C C . ALA A 1 87 ? 12.736 -3.770 -6.631 1.00 87.12 87 ALA A C 1
ATOM 651 O O . ALA A 1 87 ? 13.488 -3.606 -7.595 1.00 87.12 87 ALA A O 1
ATOM 652 N N . ALA A 1 88 ? 11.989 -4.870 -6.492 1.00 86.06 88 ALA A N 1
ATOM 653 C CA . ALA A 1 88 ? 11.972 -5.953 -7.470 1.00 86.06 88 ALA A CA 1
ATOM 654 C C . ALA A 1 88 ? 11.490 -5.461 -8.845 1.00 86.06 88 ALA A C 1
ATOM 656 O O . ALA A 1 88 ? 12.155 -5.707 -9.851 1.00 86.06 88 ALA A O 1
ATOM 657 N N . ALA A 1 89 ? 10.398 -4.694 -8.897 1.00 82.94 89 ALA A N 1
ATOM 658 C CA . ALA A 1 89 ? 9.866 -4.134 -10.138 1.00 82.94 89 ALA A CA 1
ATOM 659 C C . ALA A 1 89 ? 10.843 -3.164 -10.824 1.00 82.94 89 ALA A C 1
ATOM 661 O O . ALA A 1 89 ? 10.941 -3.154 -12.047 1.00 82.94 89 ALA A O 1
ATOM 662 N N . ALA A 1 90 ? 11.603 -2.382 -10.052 1.00 83.12 90 ALA A N 1
ATOM 663 C CA . ALA A 1 90 ? 12.614 -1.472 -10.589 1.00 83.12 90 ALA A CA 1
ATOM 664 C C . ALA A 1 90 ? 13.789 -2.208 -11.261 1.00 83.12 90 ALA A C 1
ATOM 666 O O . ALA A 1 90 ? 14.408 -1.666 -12.176 1.00 83.12 90 ALA A O 1
ATOM 667 N N . SER A 1 91 ? 14.097 -3.432 -10.818 1.00 79.88 91 SER A N 1
ATOM 668 C CA . SER A 1 91 ? 15.194 -4.245 -11.365 1.00 79.88 91 SER A CA 1
ATOM 669 C C . SER A 1 91 ? 14.866 -4.905 -12.708 1.00 79.88 91 SER A C 1
ATOM 671 O O . SER A 1 91 ? 15.772 -5.219 -13.483 1.00 79.88 91 SER A O 1
ATOM 673 N N . VAL A 1 92 ? 13.577 -5.082 -13.012 1.00 71.56 92 VAL A N 1
ATOM 674 C CA . VAL A 1 92 ? 13.109 -5.642 -14.279 1.00 71.56 92 VAL A CA 1
ATOM 675 C C . VAL A 1 92 ? 13.038 -4.494 -15.283 1.00 71.56 92 VAL A C 1
ATOM 677 O O . VAL A 1 92 ? 12.018 -3.822 -15.426 1.00 71.56 92 VAL A O 1
ATOM 680 N N . GLY A 1 93 ? 14.164 -4.202 -15.936 1.00 62.56 93 GLY A N 1
ATOM 681 C CA . GLY A 1 93 ? 14.213 -3.194 -16.996 1.00 62.56 93 GLY A CA 1
ATOM 682 C C . GLY A 1 93 ? 13.152 -3.479 -18.064 1.00 62.56 93 GLY A C 1
ATOM 683 O O . GLY A 1 93 ? 12.988 -4.623 -18.487 1.00 62.56 93 GLY A O 1
ATOM 684 N N . CYS A 1 94 ? 12.419 -2.448 -18.489 1.00 63.19 94 CYS A N 1
ATOM 685 C CA . CYS A 1 94 ? 11.390 -2.570 -19.518 1.00 63.19 94 CYS A CA 1
ATOM 686 C C . CYS A 1 94 ? 11.827 -1.837 -20.799 1.00 63.19 94 CYS A C 1
ATOM 688 O O . CYS A 1 94 ? 12.505 -0.809 -20.692 1.00 63.19 94 CYS A O 1
ATOM 690 N N . PRO A 1 95 ? 11.469 -2.328 -22.001 1.00 65.50 95 PRO A N 1
ATOM 691 C CA . PRO A 1 95 ? 11.688 -1.592 -23.245 1.00 65.50 95 PRO A CA 1
ATOM 692 C C . PRO A 1 95 ? 11.025 -0.207 -23.187 1.00 65.50 95 PRO A C 1
ATOM 694 O O . PRO A 1 95 ? 9.951 -0.072 -22.603 1.00 65.50 95 PRO A O 1
ATOM 697 N N . SER A 1 96 ? 11.636 0.809 -23.812 1.00 64.25 96 SER A N 1
ATOM 698 C CA . SER A 1 96 ? 11.188 2.215 -23.724 1.00 64.25 96 SER A CA 1
ATOM 699 C C . SER A 1 96 ? 9.759 2.467 -24.209 1.00 64.25 96 SER A C 1
ATOM 701 O O . SER A 1 96 ? 9.176 3.480 -23.839 1.00 64.25 96 SER A O 1
ATOM 703 N N . ASP A 1 97 ? 9.199 1.547 -24.998 1.00 64.25 97 ASP A N 1
ATOM 704 C CA . ASP A 1 97 ? 7.922 1.732 -25.694 1.00 64.25 97 ASP A CA 1
ATOM 705 C C . ASP A 1 97 ? 6.808 0.818 -25.148 1.00 64.25 97 ASP A C 1
ATOM 707 O O . ASP A 1 97 ? 5.698 0.775 -25.684 1.00 64.25 97 ASP A O 1
ATOM 711 N N . ALA A 1 98 ? 7.086 0.055 -24.087 1.00 75.88 98 ALA A N 1
ATOM 712 C CA . ALA A 1 98 ? 6.106 -0.844 -23.497 1.00 75.88 98 ALA A CA 1
ATOM 713 C C . ALA A 1 98 ? 5.155 -0.082 -22.561 1.00 75.88 98 ALA A C 1
ATOM 715 O O . ALA A 1 98 ? 5.575 0.551 -21.593 1.00 75.88 98 ALA A O 1
ATOM 716 N N . LYS A 1 99 ? 3.848 -0.195 -22.814 1.00 84.44 99 LYS A N 1
ATOM 717 C CA . LYS A 1 99 ? 2.822 0.222 -21.853 1.00 84.44 99 LYS A CA 1
ATOM 718 C C . LYS A 1 99 ? 2.845 -0.730 -20.656 1.00 84.44 99 LYS A C 1
ATOM 720 O O . LYS A 1 99 ? 2.756 -1.945 -20.820 1.00 84.44 99 LYS A O 1
ATOM 725 N N . LEU A 1 100 ? 2.940 -0.169 -19.458 1.00 84.94 100 LEU A N 1
ATOM 726 C CA . LEU A 1 100 ? 3.006 -0.893 -18.193 1.00 84.94 100 LEU A CA 1
ATOM 727 C C . LEU A 1 100 ? 1.688 -0.762 -17.439 1.00 84.94 100 LEU A C 1
ATOM 729 O O . LEU A 1 100 ? 1.232 0.348 -17.178 1.00 84.94 100 LEU A O 1
ATOM 733 N N . LEU A 1 101 ? 1.090 -1.882 -17.048 1.00 88.19 101 LEU A N 1
ATOM 734 C CA . LEU A 1 101 ? -0.049 -1.874 -16.135 1.00 88.19 101 LEU A CA 1
ATOM 735 C C . LEU A 1 101 ? 0.447 -1.731 -14.691 1.00 88.19 101 LEU A C 1
ATOM 737 O O . LEU A 1 101 ? 1.462 -2.324 -14.320 1.00 88.19 101 LEU A O 1
ATOM 741 N N . CYS A 1 102 ? -0.272 -0.970 -13.865 1.00 90.56 102 CYS A N 1
ATOM 742 C CA . CYS A 1 102 ? -0.015 -0.946 -12.431 1.00 90.56 102 CYS A CA 1
ATOM 743 C C . CYS A 1 102 ? -0.121 -2.370 -11.846 1.00 90.56 102 CYS A C 1
ATOM 745 O O . CYS A 1 102 ? -1.121 -3.051 -12.074 1.00 90.56 102 CYS A O 1
ATOM 747 N N . PRO A 1 103 ? 0.866 -2.828 -11.057 1.00 90.56 103 PRO A N 1
ATOM 748 C CA . PRO A 1 103 ? 0.828 -4.159 -10.460 1.00 90.56 103 PRO A CA 1
ATOM 749 C C . PRO A 1 103 ? -0.083 -4.246 -9.226 1.00 90.56 103 PRO A C 1
ATOM 751 O O . PRO A 1 103 ? -0.155 -5.304 -8.612 1.00 90.56 103 PRO A O 1
ATOM 754 N N . VAL A 1 104 ? -0.757 -3.167 -8.822 1.00 91.94 104 VAL A N 1
ATOM 755 C CA . VAL A 1 104 ? -1.700 -3.183 -7.697 1.00 91.94 104 VAL A CA 1
ATOM 756 C C . VAL A 1 104 ? -3.064 -3.679 -8.175 1.00 91.94 104 VAL A C 1
ATOM 758 O O . VAL A 1 104 ? -3.629 -3.148 -9.129 1.00 91.94 104 VAL A O 1
ATOM 761 N N . LEU A 1 105 ? -3.611 -4.686 -7.494 1.00 90.06 105 LEU A N 1
ATOM 762 C CA . LEU A 1 105 ? -4.940 -5.238 -7.738 1.00 90.06 105 LEU A CA 1
ATOM 763 C C . LEU A 1 105 ? -5.992 -4.127 -7.737 1.00 90.06 105 LEU A C 1
ATOM 765 O O . LEU A 1 105 ? -5.994 -3.269 -6.860 1.00 90.06 105 LEU A O 1
A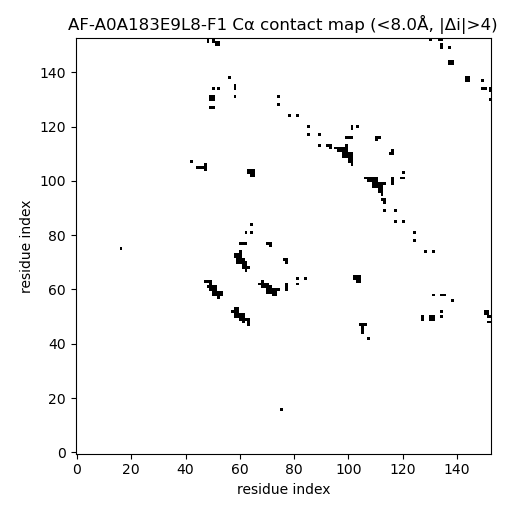TOM 769 N N . HIS A 1 106 ? -6.894 -4.161 -8.719 1.00 87.38 106 HIS A N 1
ATOM 770 C CA . HIS A 1 106 ? -7.945 -3.156 -8.942 1.00 87.38 106 HIS A CA 1
ATOM 771 C C . HIS A 1 106 ? -7.442 -1.752 -9.318 1.00 87.38 106 HIS A C 1
ATOM 773 O O . HIS A 1 106 ? -8.247 -0.833 -9.464 1.00 87.38 106 HIS A O 1
ATOM 779 N N . CYS A 1 107 ? -6.134 -1.563 -9.525 1.00 89.81 107 CYS A N 1
ATOM 780 C CA . CYS A 1 107 ? -5.617 -0.366 -10.166 1.00 89.81 107 CYS A CA 1
ATOM 781 C C . CYS A 1 107 ? -5.483 -0.590 -11.676 1.00 89.81 107 CYS A C 1
ATOM 783 O O . CYS A 1 107 ? -4.604 -1.304 -12.146 1.00 89.81 107 CYS A O 1
ATOM 785 N N . GLU A 1 108 ? -6.337 0.069 -12.451 1.00 89.50 108 GLU A N 1
ATOM 786 C CA . GLU A 1 108 ? -6.389 -0.075 -13.913 1.00 89.50 108 GLU A CA 1
ATOM 787 C C . GLU A 1 108 ? -5.454 0.912 -14.642 1.00 89.50 108 GLU A C 1
ATOM 789 O O . GLU A 1 108 ? -5.538 1.097 -15.857 1.00 89.50 108 GLU A O 1
ATOM 794 N N . LYS A 1 109 ? -4.553 1.592 -13.915 1.00 89.00 109 LYS A N 1
ATOM 795 C CA . LYS A 1 109 ? -3.697 2.627 -14.502 1.00 89.00 109 LYS A CA 1
ATOM 796 C C . LYS A 1 109 ? -2.645 2.004 -15.420 1.00 89.00 109 LYS A C 1
ATOM 798 O O . LYS A 1 109 ? -1.845 1.174 -14.991 1.00 89.00 109 LYS A O 1
ATOM 803 N N . VAL A 1 110 ? -2.608 2.483 -16.661 1.00 89.75 110 VAL A N 1
ATOM 804 C CA . VAL A 1 110 ? -1.567 2.179 -17.651 1.00 89.75 110 VAL A CA 1
ATOM 805 C C . VAL A 1 110 ? -0.557 3.328 -17.699 1.00 89.75 110 VAL A C 1
ATOM 807 O O . VAL A 1 110 ? -0.937 4.499 -17.627 1.00 89.75 110 VAL A O 1
ATOM 810 N N . LEU A 1 111 ? 0.729 2.993 -17.767 1.00 88.00 111 LEU A N 1
ATOM 811 C CA . LEU A 1 111 ? 1.863 3.892 -17.567 1.00 88.00 111 LEU A CA 1
ATOM 812 C C . LEU A 1 111 ? 2.892 3.718 -18.688 1.00 88.00 111 LEU A C 1
ATOM 814 O O . LEU A 1 111 ? 3.084 2.622 -19.205 1.00 88.00 111 LEU A O 1
ATOM 818 N N . ASP A 1 112 ? 3.572 4.805 -19.040 1.00 87.25 112 ASP A N 1
ATOM 819 C CA . ASP A 1 112 ? 4.438 4.852 -20.231 1.00 87.25 112 ASP A CA 1
ATOM 820 C C . ASP A 1 112 ? 5.899 4.484 -19.962 1.00 87.25 112 ASP A C 1
ATOM 822 O O . ASP A 1 112 ? 6.700 4.402 -20.883 1.00 87.25 112 ASP A O 1
ATOM 826 N N . SER A 1 113 ? 6.283 4.331 -18.696 1.00 84.31 113 SER A N 1
ATOM 827 C CA . SER A 1 113 ? 7.654 3.984 -18.325 1.00 84.31 113 SER A CA 1
ATOM 828 C C . SER A 1 113 ? 7.722 3.384 -16.929 1.00 84.31 113 SER A C 1
ATOM 830 O O . SER A 1 113 ? 6.864 3.647 -16.079 1.00 84.31 113 SER A O 1
ATOM 832 N N . THR A 1 114 ? 8.793 2.637 -16.650 1.00 84.25 114 THR A N 1
ATOM 833 C CA . THR A 1 114 ? 9.078 2.111 -15.307 1.00 84.25 114 THR A CA 1
ATOM 834 C C . THR A 1 114 ? 9.164 3.239 -14.277 1.00 84.25 114 THR A C 1
ATOM 836 O O . THR A 1 114 ? 8.659 3.097 -13.169 1.00 84.25 114 THR A O 1
ATOM 839 N N . ALA A 1 115 ? 9.726 4.397 -14.641 1.00 85.56 115 ALA A N 1
ATOM 840 C CA . ALA A 1 115 ? 9.793 5.556 -13.751 1.00 85.56 115 ALA A CA 1
ATOM 841 C C . ALA A 1 115 ? 8.396 6.098 -13.399 1.00 85.56 115 ALA A C 1
ATOM 843 O O . ALA A 1 115 ? 8.120 6.383 -12.233 1.00 85.56 115 ALA A O 1
ATOM 844 N N . HIS A 1 116 ? 7.498 6.208 -14.386 1.00 86.94 116 HIS A N 1
ATOM 845 C CA . HIS A 1 116 ? 6.110 6.623 -14.156 1.00 86.94 116 HIS A CA 1
ATOM 846 C C . HIS A 1 116 ? 5.374 5.600 -13.291 1.00 86.94 116 HIS A C 1
ATOM 848 O O . HIS A 1 116 ? 4.685 5.983 -12.345 1.00 86.94 116 HIS A O 1
ATOM 854 N N . MET A 1 117 ? 5.571 4.310 -13.571 1.00 88.12 117 MET A N 1
ATOM 855 C CA . MET A 1 117 ? 4.996 3.222 -12.789 1.00 88.12 117 MET A CA 1
ATOM 856 C C . MET A 1 117 ? 5.450 3.263 -11.335 1.00 88.12 117 MET A C 1
ATOM 858 O O . MET A 1 117 ? 4.603 3.211 -10.451 1.00 88.12 117 MET A O 1
ATOM 862 N N . LEU A 1 118 ? 6.747 3.418 -11.067 1.00 86.75 118 LEU A N 1
ATOM 863 C CA . LEU A 1 118 ? 7.255 3.489 -9.699 1.00 86.75 118 LEU A CA 1
ATOM 864 C C . LEU A 1 118 ? 6.659 4.682 -8.949 1.00 86.75 118 LEU A C 1
ATOM 866 O O . LEU A 1 118 ? 6.130 4.492 -7.858 1.00 86.75 118 LEU A O 1
ATOM 870 N N . ARG A 1 119 ? 6.649 5.889 -9.538 1.00 89.88 119 ARG A N 1
ATOM 871 C CA . ARG A 1 119 ? 6.015 7.066 -8.908 1.00 89.88 119 ARG A CA 1
ATOM 872 C C . ARG A 1 119 ? 4.540 6.825 -8.585 1.00 89.88 119 ARG A C 1
ATOM 874 O O . ARG A 1 119 ? 4.089 7.161 -7.494 1.00 89.88 119 ARG A O 1
ATOM 881 N N . HIS A 1 120 ? 3.804 6.224 -9.516 1.00 91.81 120 HIS A N 1
ATOM 882 C CA . HIS A 1 120 ? 2.404 5.875 -9.309 1.00 91.81 120 HIS A CA 1
ATOM 883 C C . HIS A 1 120 ? 2.227 4.843 -8.184 1.00 91.81 120 HIS A C 1
ATOM 885 O O . HIS A 1 120 ? 1.378 5.015 -7.316 1.00 91.81 120 HIS A O 1
ATOM 891 N N . VAL A 1 121 ? 3.063 3.807 -8.152 1.00 90.25 121 VAL A N 1
ATOM 892 C CA . VAL A 1 121 ? 3.033 2.773 -7.115 1.00 90.25 121 VAL A CA 1
ATOM 893 C C . VAL A 1 121 ? 3.380 3.340 -5.734 1.00 90.25 121 VAL A C 1
ATOM 895 O O . VAL A 1 121 ? 2.753 2.962 -4.750 1.00 90.25 121 VAL A O 1
ATOM 898 N N . TYR A 1 122 ? 4.283 4.317 -5.636 1.00 87.38 122 TYR A N 1
ATOM 899 C CA . TYR A 1 122 ? 4.532 5.024 -4.374 1.00 87.38 122 TYR A CA 1
ATOM 900 C C . TYR A 1 122 ? 3.310 5.805 -3.868 1.00 87.38 122 TYR A C 1
ATOM 902 O O . TYR A 1 122 ? 3.122 5.909 -2.657 1.00 87.38 122 TYR A O 1
ATOM 910 N N . ALA A 1 123 ? 2.433 6.301 -4.748 1.00 89.38 123 ALA A N 1
ATOM 911 C CA . ALA A 1 123 ? 1.182 6.929 -4.314 1.00 89.38 123 ALA A CA 1
ATOM 912 C C . ALA A 1 123 ? 0.239 5.928 -3.616 1.00 89.38 123 ALA A C 1
ATOM 914 O O . ALA A 1 123 ? -0.497 6.305 -2.704 1.00 89.38 123 ALA A O 1
ATOM 915 N N . HIS A 1 124 ? 0.308 4.636 -3.959 1.00 92.56 124 HIS A N 1
ATOM 916 C CA . HIS A 1 124 ? -0.450 3.595 -3.254 1.00 92.56 124 HIS A CA 1
ATOM 917 C C . HIS A 1 124 ? -0.010 3.419 -1.799 1.00 92.56 124 HIS A C 1
ATOM 919 O O . HIS A 1 124 ? -0.859 3.175 -0.944 1.00 92.56 124 HIS A O 1
ATOM 925 N N . VAL A 1 125 ? 1.270 3.646 -1.484 1.00 87.75 125 VAL A N 1
ATOM 926 C CA . VAL A 1 125 ? 1.759 3.663 -0.091 1.00 87.75 125 VAL A CA 1
ATOM 927 C C . VAL A 1 125 ? 1.049 4.757 0.707 1.00 87.75 125 VAL A C 1
ATOM 929 O O . VAL A 1 125 ? 0.596 4.521 1.825 1.00 87.75 125 VAL A O 1
ATOM 932 N N . PHE A 1 126 ? 0.877 5.941 0.117 1.00 87.31 126 PHE A N 1
ATOM 933 C CA . PHE A 1 126 ? 0.134 7.021 0.759 1.00 87.31 126 PHE A CA 1
ATOM 934 C C . PHE A 1 126 ? -1.338 6.645 0.984 1.00 87.31 126 PHE A C 1
ATOM 936 O O . PHE A 1 126 ? -1.865 6.857 2.076 1.00 87.31 126 PHE A O 1
ATOM 943 N N . HIS A 1 127 ? -2.001 6.050 -0.011 1.00 90.38 127 HIS A N 1
ATOM 944 C CA . HIS A 1 127 ? -3.388 5.595 0.133 1.00 90.38 127 HIS A CA 1
ATOM 945 C C . HIS A 1 127 ? -3.546 4.553 1.246 1.00 90.38 127 HIS A C 1
ATOM 947 O O . HIS A 1 127 ? -4.433 4.693 2.087 1.00 90.38 127 HIS A O 1
ATOM 953 N N . MET A 1 128 ? -2.642 3.576 1.307 1.00 92.69 128 MET A N 1
ATOM 954 C CA . MET A 1 128 ? -2.565 2.588 2.381 1.00 92.69 128 MET A CA 1
ATOM 955 C C . MET A 1 128 ? -2.447 3.254 3.762 1.00 92.69 128 MET A C 1
ATOM 957 O O . MET A 1 128 ? -3.228 2.946 4.664 1.00 92.69 128 MET A O 1
ATOM 961 N N . MET A 1 129 ? -1.520 4.208 3.927 1.00 90.81 129 MET A N 1
ATOM 962 C CA . MET A 1 129 ? -1.345 4.944 5.188 1.00 90.81 129 MET A CA 1
ATOM 963 C C . MET A 1 129 ? -2.617 5.701 5.589 1.00 90.81 129 MET A C 1
ATOM 965 O O . MET A 1 129 ? -3.038 5.647 6.744 1.00 90.81 129 MET A O 1
ATOM 969 N N . ARG A 1 130 ? -3.270 6.376 4.635 1.00 93.06 130 ARG A N 1
ATOM 970 C CA . ARG A 1 130 ? -4.499 7.136 4.901 1.00 93.06 130 ARG A CA 1
ATOM 971 C C . ARG A 1 130 ? -5.675 6.247 5.283 1.00 93.06 130 ARG A C 1
ATOM 973 O O . ARG A 1 130 ? -6.422 6.620 6.186 1.00 93.06 130 ARG A O 1
ATOM 980 N N . GLN A 1 131 ? -5.828 5.085 4.652 1.00 93.31 131 GLN A N 1
ATOM 981 C CA . GLN A 1 131 ? -6.860 4.127 5.050 1.00 93.31 131 GLN A CA 1
ATOM 982 C C . GLN A 1 131 ? -6.619 3.606 6.468 1.00 93.31 131 GLN A C 1
ATOM 984 O O . GLN A 1 131 ? -7.548 3.575 7.277 1.00 93.31 131 GLN A O 1
ATOM 989 N N . TYR A 1 132 ? -5.369 3.268 6.801 1.00 92.94 132 TYR A N 1
ATOM 990 C CA . TYR A 1 132 ? -5.002 2.838 8.148 1.00 92.94 132 TYR A CA 1
ATOM 991 C C . TYR A 1 132 ? -5.312 3.909 9.198 1.00 92.94 132 TYR A C 1
ATOM 993 O O . TYR A 1 132 ? -5.979 3.624 10.192 1.00 92.94 132 TYR A O 1
ATOM 1001 N N . ASP A 1 133 ? -4.882 5.152 8.973 1.00 91.00 133 ASP A N 1
ATOM 1002 C CA . ASP A 1 133 ? -5.137 6.259 9.896 1.00 91.00 133 ASP A CA 1
ATOM 1003 C C . ASP A 1 133 ? -6.628 6.564 10.051 1.00 91.00 133 ASP A C 1
ATOM 1005 O O . ASP A 1 133 ? -7.104 6.788 11.170 1.00 91.00 133 ASP A O 1
ATOM 1009 N N . GLY A 1 134 ? -7.377 6.532 8.947 1.00 90.94 134 GLY A N 1
ATOM 1010 C CA . GLY A 1 134 ? -8.826 6.699 8.957 1.00 90.94 134 GLY A CA 1
ATOM 1011 C C . GLY A 1 134 ? -9.500 5.636 9.822 1.00 90.94 134 GLY A C 1
ATOM 1012 O O . GLY A 1 134 ? -10.248 5.964 10.746 1.00 90.94 134 GLY A O 1
ATOM 1013 N N . LEU A 1 135 ? -9.175 4.362 9.590 1.00 89.94 135 LEU A N 1
ATOM 1014 C CA . LEU A 1 135 ? -9.741 3.259 10.358 1.00 89.94 135 LEU A CA 1
ATOM 1015 C C . LEU A 1 135 ? -9.317 3.306 11.832 1.00 89.94 135 LEU A C 1
ATOM 1017 O O . LEU A 1 135 ? -10.149 3.123 12.718 1.00 89.94 135 LEU A O 1
ATOM 1021 N N . ARG A 1 136 ? -8.054 3.627 12.119 1.00 90.81 136 ARG A N 1
ATOM 1022 C CA . ARG A 1 136 ? -7.548 3.808 13.487 1.00 90.81 136 ARG A CA 1
ATOM 1023 C C . ARG A 1 136 ? -8.306 4.897 14.239 1.00 90.81 136 ARG A C 1
ATOM 1025 O O . ARG A 1 136 ? -8.657 4.698 15.398 1.00 90.81 136 ARG A O 1
ATOM 1032 N N . THR A 1 137 ? -8.597 6.013 13.576 1.00 89.75 137 THR A N 1
ATOM 1033 C CA . THR A 1 137 ? -9.364 7.132 14.147 1.00 89.75 137 THR A CA 1
ATOM 1034 C C . THR A 1 137 ? -10.809 6.732 14.447 1.00 89.75 137 THR A C 1
ATOM 1036 O O . THR A 1 137 ? -11.359 7.064 15.498 1.00 89.75 137 THR A O 1
ATOM 1039 N N . ILE A 1 138 ? -11.427 5.961 13.553 1.00 87.62 138 ILE A N 1
ATOM 1040 C CA . ILE A 1 138 ? -12.776 5.426 13.761 1.00 87.62 138 ILE A CA 1
ATOM 1041 C C . ILE A 1 138 ? -12.805 4.485 14.967 1.00 87.62 138 ILE A C 1
ATOM 1043 O O . ILE A 1 138 ? -13.703 4.579 15.800 1.00 87.62 138 ILE A O 1
ATOM 1047 N N . LEU A 1 139 ? -11.811 3.604 15.094 1.00 86.00 139 LEU A N 1
ATOM 1048 C CA . LEU A 1 139 ? -11.738 2.631 16.185 1.00 86.00 139 LEU A CA 1
ATOM 1049 C C . LEU A 1 139 ? -11.389 3.260 17.539 1.00 86.00 139 LEU A C 1
ATOM 1051 O O . LEU A 1 139 ? -11.799 2.733 18.572 1.00 86.00 139 LEU A O 1
ATOM 1055 N N . SER A 1 140 ? -10.671 4.385 17.562 1.00 84.88 140 SER A N 1
ATOM 1056 C CA . SER A 1 140 ? -10.402 5.127 18.799 1.00 84.88 140 SER A CA 1
ATOM 1057 C C . SER A 1 140 ? -11.592 5.978 19.263 1.00 84.88 140 SER A C 1
ATOM 1059 O O . SER A 1 140 ? -11.669 6.343 20.439 1.00 84.88 140 SER A O 1
ATOM 1061 N N . THR A 1 141 ? -12.557 6.250 18.380 1.00 84.12 141 THR A N 1
ATOM 1062 C CA . THR A 1 141 ? -13.748 7.045 18.690 1.00 84.12 141 THR A CA 1
ATOM 1063 C C . THR A 1 141 ? -14.881 6.139 19.176 1.00 84.12 141 THR A C 1
ATOM 1065 O O . THR A 1 141 ? -15.529 5.454 18.386 1.00 84.12 141 THR A O 1
ATOM 1068 N N . LYS A 1 142 ? -15.166 6.146 20.490 1.00 73.25 142 LYS A N 1
ATOM 1069 C CA . LYS A 1 142 ? -16.189 5.277 21.121 1.00 73.25 142 LYS A CA 1
ATOM 1070 C C . LYS A 1 142 ? -17.565 5.357 20.448 1.00 73.25 142 LYS A C 1
ATOM 1072 O O . LYS A 1 142 ? -18.258 4.349 20.343 1.00 73.25 142 LYS A O 1
ATOM 1077 N N . GLU A 1 143 ? -17.933 6.539 19.964 1.00 71.69 143 GLU A N 1
ATOM 1078 C CA . GLU A 1 143 ? -19.201 6.797 19.276 1.00 71.69 143 GLU A CA 1
ATOM 1079 C C . GLU A 1 143 ? -19.270 6.173 17.879 1.00 71.69 143 GLU A C 1
ATOM 1081 O O . GLU A 1 143 ? -20.357 5.986 17.361 1.00 71.69 143 GLU A O 1
ATOM 1086 N N . LEU A 1 144 ? -18.149 5.803 17.259 1.00 66.88 144 LEU A N 1
ATOM 1087 C CA . LEU A 1 144 ? -18.128 5.231 15.907 1.00 66.88 144 LEU A CA 1
ATOM 1088 C C . LEU A 1 144 ? -17.952 3.706 15.909 1.00 66.88 144 LEU A C 1
ATOM 1090 O O . LEU A 1 144 ? -18.075 3.060 14.868 1.00 66.88 144 LEU A O 1
ATOM 1094 N N . LEU A 1 145 ? -17.740 3.098 17.081 1.00 65.00 145 LEU A N 1
ATOM 1095 C CA . LEU A 1 145 ? -17.533 1.654 17.229 1.00 65.00 145 LEU A CA 1
ATOM 1096 C C . LEU A 1 145 ? -18.731 0.812 16.779 1.00 65.00 145 LEU A C 1
ATOM 1098 O O . LEU A 1 145 ? -18.533 -0.311 16.302 1.00 65.00 145 LEU A O 1
ATOM 1102 N N . HIS A 1 146 ? -19.945 1.352 16.918 1.00 66.56 146 HIS A N 1
ATOM 1103 C CA . HIS A 1 146 ? -21.199 0.682 16.580 1.00 66.56 146 HIS A CA 1
ATOM 1104 C C . HIS A 1 146 ? -21.589 0.821 15.103 1.00 66.56 146 HIS A C 1
ATOM 1106 O O . HIS A 1 146 ? -22.612 0.274 14.706 1.00 66.56 146 HIS A O 1
ATOM 1112 N N . MET A 1 147 ? -20.798 1.523 14.281 1.00 62.78 147 MET A N 1
ATOM 1113 C CA . MET A 1 147 ? -21.050 1.641 12.845 1.00 62.78 147 MET A CA 1
ATOM 1114 C C . MET A 1 147 ? -20.525 0.400 12.102 1.00 62.78 147 MET A C 1
ATOM 1116 O O . MET A 1 147 ? -19.308 0.232 11.972 1.00 62.78 147 MET A O 1
ATOM 1120 N N . PRO A 1 148 ? -21.406 -0.466 11.560 1.00 58.66 148 PRO A N 1
ATOM 1121 C CA . PRO A 1 148 ? -20.990 -1.699 10.891 1.00 58.66 148 PRO A CA 1
ATOM 1122 C C . PRO A 1 148 ? -20.408 -1.458 9.488 1.00 58.66 148 PRO A C 1
ATOM 1124 O O . PRO A 1 148 ? -19.778 -2.346 8.926 1.00 58.66 148 PRO A O 1
ATOM 1127 N N . ARG A 1 149 ? -20.599 -0.264 8.903 1.00 53.72 149 ARG A N 1
ATOM 1128 C CA . ARG A 1 149 ? -20.260 0.034 7.497 1.00 53.72 149 ARG A CA 1
ATOM 1129 C C . ARG A 1 149 ? -18.898 0.694 7.262 1.00 53.72 149 ARG A C 1
ATOM 1131 O O . ARG A 1 149 ? -18.553 0.941 6.114 1.00 53.72 149 ARG A O 1
ATOM 1138 N N . LEU A 1 150 ? -18.113 0.959 8.304 1.00 51.44 150 LEU A N 1
ATOM 1139 C CA . LEU A 1 150 ? -16.793 1.593 8.160 1.00 51.44 150 LEU A CA 1
ATOM 1140 C C . LEU A 1 150 ? -15.639 0.588 7.980 1.00 51.44 150 LEU A C 1
ATOM 1142 O O . LEU A 1 150 ? -14.480 0.980 7.957 1.00 51.44 150 LEU A O 1
ATOM 1146 N N . ALA A 1 151 ? -15.942 -0.708 7.843 1.00 43.34 151 ALA A N 1
ATOM 1147 C CA . ALA A 1 151 ? -14.945 -1.774 7.707 1.00 43.34 151 ALA A CA 1
ATOM 1148 C C . ALA A 1 151 ? -14.221 -1.815 6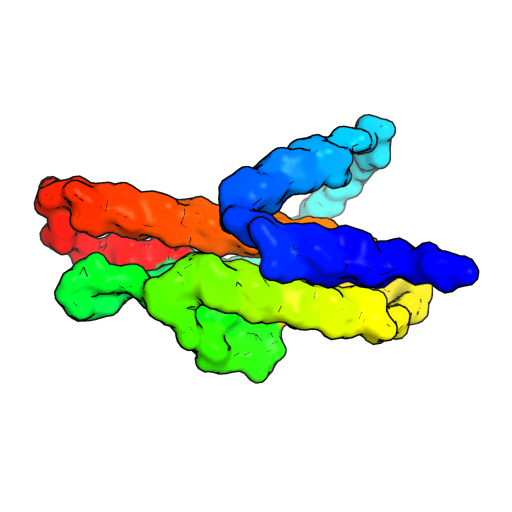.340 1.00 43.34 151 ALA A C 1
ATOM 1150 O O . ALA A 1 151 ? -13.322 -2.637 6.174 1.00 43.34 151 ALA A O 1
ATOM 1151 N N . HIS A 1 152 ? -14.602 -0.949 5.389 1.00 46.66 152 HIS A N 1
ATOM 1152 C CA . HIS A 1 152 ? -14.117 -0.939 3.999 1.00 46.66 152 HIS A CA 1
ATOM 1153 C C . HIS A 1 152 ? -13.863 0.492 3.474 1.00 46.66 152 HIS A C 1
ATOM 1155 O O . HIS A 1 152 ? -14.451 0.905 2.467 1.00 46.66 152 HIS A O 1
ATOM 1161 N N . LEU A 1 153 ? -13.052 1.274 4.197 1.00 42.56 153 LEU A N 1
ATOM 1162 C CA . LEU A 1 153 ? -12.539 2.571 3.728 1.00 42.56 153 LEU A CA 1
ATOM 1163 C C . LEU A 1 153 ? -11.253 2.402 2.929 1.00 42.56 153 LEU A C 1
ATOM 1165 O O . LEU A 1 153 ? -10.393 1.621 3.383 1.00 42.56 153 LEU A O 1
#

Mean predicted aligned error: 13.16 Å

Sequence (153 aa):
MSCLSDRIIARVAAGSIMELGEVFEKLLGGPDAPDVESGEVAATGQRLTWVSRLPGNSIHCHCLWMSCGATFAKLEELGQHFLEHCAAAASVGCPSDAKLLCPVLHCEKVLDSTAHMLRHVYAHVFHMMRQYDGLRTILSTKELLHMPRLAHL

Organism: NCBI:txid637853

Nearest PDB structures (foldseek):
  5n9j-assembly1_E  TM=2.628E-01  e=6.317E+00  Schizosaccharomyces pombe

InterPro domains:
  IPR013087 Zinc finger C2H2-type [PS00028] (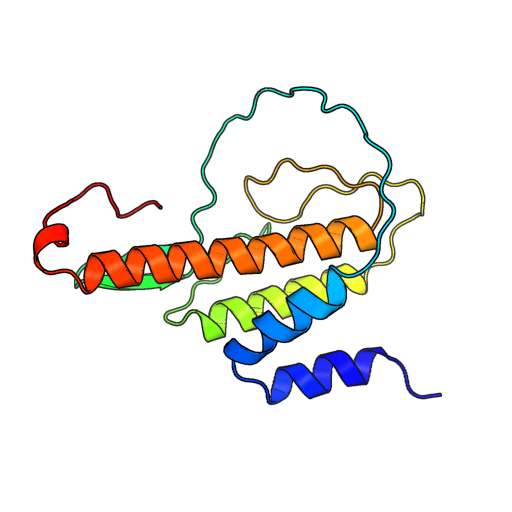63-85)
  IPR013087 Zinc finger C2H2-type [PS00028] (102-124)
  IPR013087 Zinc finger C2H2-type [SM00355] (61-85)
  IPR013087 Zinc finger C2H2-type [SM00355] (100-124)

=== Feature glossary ===
Legend for the data blocks above and below:

— What the protein is —

Sequence gives the chain of amino acids in standard one-letter code (A=alanine, C=cysteine, …, Y=tyrosine), read N→C. It is the only feature that is directly encoded by the gene; all structural features are derived from the folded form of this sequence.

The annotation block draws on four external resources. InterPro: which protein families and domains the sequence belongs to. GO: standardized terms for what the protein does, what process it participates in, and where in the cell it acts. CATH: which structural fold it has in the CATH hierarchy. Organism: the species of origin.

— Where its atoms are —

Atomic coordinates in PDBx/mmCIF format — the same representation the Protein Data Bank distributes. Each line of the _atom_site loop places one backbone atom in Cartesian space (units: ångströms, origin: arbitrary).

Six rendered views show the 3D structure from the faces of a cube — i.e. along ±x, ±y, ±z. Rendering representation is drawn randomly per protein from cartoon (secondary-structure ribbons), sticks (backbone bonds), or molecular surface; coloring is either N→C rainbow (blue at the N-terminus through red at the C-terminus) or one color per chain.

— Local backbone conformation —

DSSP 8-state secondary structure assigns each residue one of H (α-helix), G (3₁₀-helix), I (π-helix), E (extended β-strand), B (isolated β-bridge), T (hydrogen-bonded turn), S (bend), or '-' (coil). The assignment is computed from backbone hydrogen-bond geometry via the Kabsch–Sander algorithm.

P-SEA three-state annotation labels each residue as helix, strand, or coil based purely on the geometry of the Cα trace. It serves as a fallback when the full backbone (and thus DSSP) is unavailable.

φ (phi) and ψ (psi) are the two rotatable backbone dihedrals per residue: φ is the C(i-1)–N–Cα–C torsion, ψ is the N–Cα–C–N(i+1) torsion, both in degrees on (−180°, 180°]. α-helical residues cluster near (−60°, −45°); β-strand residues near (−120°, +130°). A Ramachandran plot is simply a scatter of (φ, ψ) for every residue.

— Global shape and packing —

Radius of gyration (Rg) is the root-mean-square distance of Cα atoms from their centroid — a single number for overall size and compactness. A globular domain of N residues has Rg ≈ 2.2·N^0.38 Å; an extended or disordered chain has a much larger Rg. The Cα contact count is the number of residue pairs whose Cα atoms are within 8 Å and are more than four positions apart in sequence — a standard proxy for tertiary packing density. The bounding box is the smallest axis-aligned box enclosing all Cα atoms.

Accessible surface area quantifies burial. A residue with SASA near zero is packed into the hydrophobic core; one with SASA >100 Å² sits on the surface. Computed here via the Shrake–Rupley numerical algorithm with a 1.4 Å probe.

The contact map is a binary N×N matrix image: pixel (i, j) is dark where Cα_i and Cα_j are within 8 Å and |i−j|>4. Because the |i−j|>4 filter removes local helical contacts, off-diagonal stripes parallel to the main diagonal indicate parallel β-sheets; stripes perpendicular to it indicate antiparallel β-sheets. The Ramachandran plot scatters every residue's (φ, ψ) pair against the sterically allowed regions. The PAE heatmap renders the predicted-aligned-error matrix.

— Structural neighborhood —

A 3Di character summarizes, for each residue, the relative orientation of the Cα frame of its nearest spatial neighbor. Because it encodes fold topology rather than chemistry, 3Di alignments detect remote structural similarity that sequence alignment misses.

Structural nearest neighbors (via Foldseek easy-search vs the PDB). Reported per hit: target PDB id, E-value, and alignment TM-score. A TM-score above ~0.5 is the conventional threshold for 'same fold'.

— Confidence and disorder —

For AlphaFold models, the B-factor field carries pLDDT — the model's own estimate of local accuracy on a 0–100 scale. Regions with pLDDT<50 should be treated as essentially unmodeled; they often correspond to intrinsically disordered segments.

B-factor (Debye–Waller factor) reflects atomic displacement in the crystal lattice. It is an experimental observable (units Å²), not a prediction; low values mean the atom is pinned down, high values mean it moves or is heterogeneous across the crystal.

Predicted Aligned Error (PAE) is an AlphaFold confidence matrix: entry (i, j) is the expected error in the position of residue j, in ångströms, when the prediction is superimposed on the true structure at residue i. Low PAE within a block of residues means that block is internally rigid and well-predicted; high PAE between two blocks means their relative placement is uncertain even if each block individually is confident.